Protein AF-A0A967Q257-F1 (afdb_monomer_lite)

Structure (mmCIF, N/CA/C/O backbone):
data_AF-A0A967Q257-F1
#
_entry.id   AF-A0A967Q257-F1
#
loop_
_atom_site.group_PDB
_atom_site.id
_atom_site.type_symbol
_atom_site.label_atom_id
_atom_site.label_alt_id
_atom_site.label_comp_id
_atom_site.label_asym_id
_atom_site.label_entity_id
_atom_site.label_seq_id
_atom_site.pdbx_PDB_ins_code
_atom_site.Cartn_x
_atom_site.Cartn_y
_atom_site.Cartn_z
_atom_site.occupancy
_atom_site.B_iso_or_equiv
_atom_site.auth_seq_id
_atom_site.auth_comp_id
_atom_site.auth_asym_id
_atom_site.auth_atom_id
_atom_site.pdbx_PDB_model_num
ATOM 1 N N . MET A 1 1 ? 37.251 47.646 -23.827 1.00 53.81 1 MET A N 1
ATOM 2 C CA . MET A 1 1 ? 36.940 46.581 -24.813 1.00 53.81 1 MET A CA 1
ATOM 3 C C . MET A 1 1 ? 37.602 45.223 -24.529 1.00 53.81 1 MET A C 1
ATOM 5 O O . MET A 1 1 ? 36.964 44.210 -24.755 1.00 53.81 1 MET A O 1
ATOM 9 N N . ARG A 1 2 ? 38.852 45.153 -24.032 1.00 47.28 2 ARG A N 1
ATOM 10 C CA . ARG A 1 2 ? 39.569 43.872 -23.799 1.00 47.28 2 ARG A CA 1
ATOM 11 C C . ARG A 1 2 ? 39.111 43.065 -22.565 1.00 47.28 2 ARG A C 1
ATOM 13 O O . ARG A 1 2 ? 39.273 41.851 -22.561 1.00 47.28 2 ARG A O 1
ATOM 20 N N . LEU A 1 3 ? 38.528 43.713 -21.547 1.00 56.81 3 LEU A N 1
ATOM 21 C CA . LEU A 1 3 ? 37.971 43.031 -20.363 1.00 56.81 3 LEU A CA 1
ATOM 22 C C . LEU A 1 3 ? 36.658 42.283 -20.659 1.00 56.81 3 LEU A C 1
ATOM 24 O O . LEU A 1 3 ? 36.476 41.178 -20.161 1.00 56.81 3 LEU A O 1
ATOM 28 N N . LEU A 1 4 ? 35.787 42.833 -21.515 1.00 54.88 4 LEU A N 1
ATOM 29 C CA . LEU A 1 4 ? 34.502 42.211 -21.874 1.00 54.88 4 LEU A CA 1
ATOM 30 C C . LEU A 1 4 ? 34.689 40.854 -22.580 1.00 54.88 4 LEU A C 1
ATOM 32 O O . LEU A 1 4 ? 33.977 39.898 -22.301 1.00 54.88 4 LEU A O 1
ATOM 36 N N . ILE A 1 5 ? 35.697 40.760 -23.452 1.00 57.91 5 ILE A N 1
ATOM 37 C CA . ILE A 1 5 ? 35.997 39.556 -24.244 1.00 57.91 5 ILE A CA 1
ATOM 38 C C . ILE A 1 5 ? 36.616 38.452 -23.370 1.00 57.91 5 ILE A C 1
ATOM 40 O O . ILE A 1 5 ? 36.422 37.274 -23.643 1.00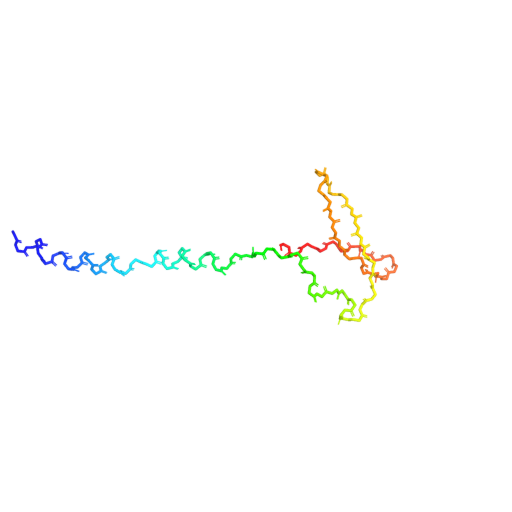 57.91 5 ILE A O 1
ATOM 44 N N . ARG A 1 6 ? 37.332 38.815 -22.295 1.00 57.06 6 ARG A N 1
ATOM 45 C CA . ARG A 1 6 ? 37.903 37.854 -21.331 1.00 57.06 6 ARG A CA 1
ATOM 46 C C . ARG A 1 6 ? 36.877 37.349 -20.315 1.00 57.06 6 ARG A C 1
ATOM 48 O O . ARG A 1 6 ? 36.991 36.216 -19.867 1.00 57.06 6 ARG A O 1
ATOM 55 N N . ALA A 1 7 ? 35.875 38.163 -19.985 1.00 59.00 7 ALA A N 1
ATOM 56 C CA . ALA A 1 7 ? 34.777 37.770 -19.104 1.00 59.00 7 ALA A CA 1
ATOM 57 C C . ALA A 1 7 ? 33.755 36.849 -19.798 1.00 59.00 7 ALA A C 1
ATOM 59 O O . ALA A 1 7 ? 33.127 36.032 -19.135 1.00 59.00 7 ALA A O 1
ATOM 60 N N . PHE A 1 8 ? 33.622 36.937 -21.125 1.00 63.53 8 PHE A N 1
ATOM 61 C CA . PHE A 1 8 ? 32.683 36.141 -21.922 1.00 63.53 8 PHE A CA 1
ATOM 62 C C . PHE A 1 8 ? 32.883 34.611 -21.828 1.00 63.53 8 PHE A C 1
ATOM 64 O O . PHE A 1 8 ? 31.923 33.919 -21.492 1.00 63.53 8 PHE A O 1
ATOM 71 N N . PRO A 1 9 ? 34.091 34.045 -22.035 1.00 59.28 9 PRO A N 1
ATOM 72 C CA . PRO A 1 9 ? 34.302 32.605 -21.882 1.00 59.28 9 PRO A CA 1
ATOM 73 C C . PRO A 1 9 ? 34.171 32.152 -20.422 1.00 59.28 9 PRO A C 1
ATOM 75 O O . PRO A 1 9 ? 33.688 31.055 -20.175 1.00 59.28 9 PRO A O 1
ATOM 78 N N . VAL A 1 10 ? 34.530 33.002 -19.452 1.00 65.44 10 VAL A N 1
ATOM 79 C CA . VAL A 1 10 ? 34.353 32.709 -18.018 1.00 65.44 10 VAL A CA 1
ATOM 80 C C . VAL A 1 10 ? 32.867 32.636 -17.659 1.00 65.44 10 VAL A C 1
ATOM 82 O O . VAL A 1 10 ? 32.446 31.681 -17.017 1.00 65.44 10 VAL A O 1
ATOM 85 N N . ALA A 1 11 ? 32.050 33.581 -18.128 1.00 62.06 11 ALA A N 1
ATOM 86 C CA . ALA A 1 11 ? 30.601 33.550 -17.942 1.00 62.06 11 ALA A CA 1
ATOM 87 C C . ALA A 1 11 ? 29.955 32.331 -18.627 1.00 62.06 11 ALA A C 1
ATOM 89 O O . ALA A 1 11 ? 29.086 31.691 -18.043 1.00 62.06 11 ALA A O 1
ATOM 90 N N . MET A 1 12 ? 30.419 31.965 -19.826 1.00 61.66 12 MET A N 1
ATOM 91 C CA . MET A 1 12 ? 29.949 30.789 -20.567 1.00 61.66 12 MET A CA 1
ATOM 92 C C . MET A 1 12 ? 30.280 29.472 -19.841 1.00 61.66 12 MET A C 1
ATOM 94 O O . MET A 1 12 ? 29.428 28.592 -19.747 1.00 61.66 12 MET A O 1
ATOM 98 N N . VAL A 1 13 ? 31.480 29.352 -19.262 1.00 65.31 13 VAL A N 1
ATOM 99 C CA . VAL A 1 13 ? 31.887 28.207 -18.424 1.00 65.31 13 VAL A CA 1
ATOM 100 C C . VAL A 1 13 ? 31.073 28.134 -17.126 1.00 65.31 13 VAL A C 1
ATOM 102 O O . VAL A 1 13 ? 30.622 27.051 -16.761 1.00 65.31 13 VAL A O 1
ATOM 105 N N . LEU A 1 14 ? 30.812 29.268 -16.466 1.00 59.62 14 LEU A N 1
ATOM 106 C CA . LEU A 1 14 ? 29.984 29.327 -15.252 1.00 59.62 14 LEU A CA 1
ATOM 107 C C . LEU A 1 14 ? 28.508 28.964 -15.517 1.00 59.62 14 LEU A C 1
ATOM 109 O O . LEU A 1 14 ? 27.872 28.348 -14.668 1.00 59.62 14 LEU A O 1
ATOM 113 N N . LEU A 1 15 ? 27.978 29.285 -16.703 1.00 59.16 15 LEU A N 1
ATOM 114 C CA . LEU A 1 15 ? 26.636 28.881 -17.154 1.00 59.16 15 LEU A CA 1
ATOM 115 C C . LEU A 1 15 ? 26.549 27.396 -17.549 1.00 59.16 15 LEU A C 1
ATOM 117 O O . LEU A 1 15 ? 25.489 26.791 -17.413 1.00 59.16 15 LEU A O 1
ATOM 121 N N . SER A 1 16 ? 27.657 26.802 -18.003 1.00 60.38 16 SER A N 1
ATOM 122 C CA . SER A 1 16 ? 27.728 25.397 -18.444 1.00 60.38 16 SER A CA 1
ATOM 123 C C . SER A 1 16 ? 27.842 24.402 -17.282 1.00 60.38 16 SER A C 1
ATOM 125 O O . SER A 1 16 ? 27.643 23.207 -17.466 1.00 60.38 16 SER A O 1
ATOM 127 N N . PHE A 1 17 ? 28.150 24.900 -16.082 1.00 66.62 17 PHE A N 1
ATOM 128 C CA . PHE A 1 17 ? 28.229 24.142 -14.832 1.00 66.62 17 PHE A CA 1
ATOM 129 C C . PHE A 1 17 ? 26.960 24.264 -13.985 1.00 66.62 17 PHE A C 1
ATOM 131 O O . PHE A 1 17 ? 27.012 24.015 -12.786 1.00 66.62 17 PHE A O 1
ATOM 138 N N . ASN A 1 18 ? 25.830 24.676 -14.564 1.00 66.12 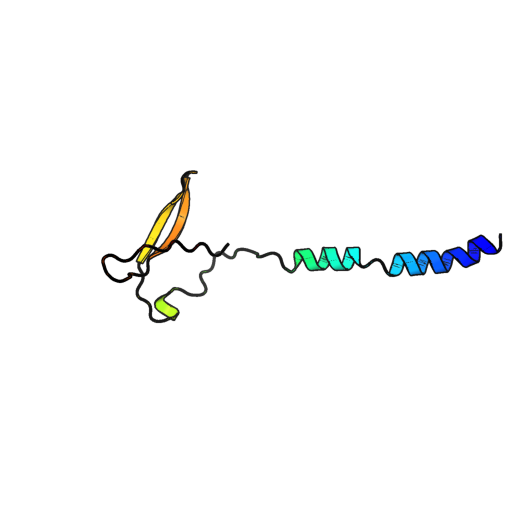18 ASN A N 1
ATOM 139 C CA . ASN A 1 18 ? 24.572 24.714 -13.834 1.00 66.12 18 ASN A CA 1
ATOM 140 C C . ASN A 1 18 ? 24.009 23.283 -13.736 1.00 66.12 18 ASN A C 1
ATOM 142 O O . ASN A 1 18 ? 23.581 22.742 -14.755 1.00 66.12 18 ASN A O 1
ATOM 146 N N . PRO A 1 19 ? 24.006 22.644 -12.551 1.00 64.69 19 PRO A N 1
ATOM 147 C CA . PRO A 1 19 ? 23.498 21.288 -12.412 1.00 64.69 19 PRO A CA 1
ATOM 148 C C . PRO A 1 19 ? 21.966 21.251 -12.296 1.00 64.69 19 PRO A C 1
ATOM 150 O O . PRO A 1 19 ? 21.397 20.168 -12.245 1.00 64.69 19 PRO A O 1
ATOM 153 N N . ALA A 1 20 ? 21.280 22.401 -12.233 1.00 68.88 20 ALA A N 1
ATOM 154 C CA . ALA A 1 20 ? 19.828 22.470 -12.068 1.00 68.88 20 ALA A CA 1
ATOM 155 C C . ALA A 1 20 ? 19.032 21.694 -13.135 1.00 68.88 20 ALA A C 1
ATOM 157 O O . ALA A 1 20 ? 18.134 20.960 -12.737 1.00 68.88 20 ALA A O 1
ATOM 158 N N . PRO A 1 21 ? 19.331 21.759 -14.452 1.00 66.00 21 PRO A N 1
ATOM 159 C CA . PRO A 1 21 ? 18.622 20.932 -15.432 1.00 66.00 21 PRO A CA 1
ATOM 160 C C . PRO A 1 21 ? 18.818 19.430 -15.187 1.00 66.00 21 PRO A C 1
ATOM 162 O O . PRO A 1 21 ? 17.881 18.656 -15.363 1.00 66.00 21 PRO A O 1
ATOM 165 N N . THR A 1 22 ? 20.004 19.015 -14.739 1.00 63.12 22 THR A N 1
ATOM 166 C CA . THR A 1 22 ? 20.304 17.623 -14.380 1.00 63.12 22 THR A CA 1
ATOM 167 C C . THR A 1 22 ? 19.566 17.196 -13.110 1.00 63.12 22 THR A C 1
ATOM 169 O O . THR A 1 22 ? 19.021 16.097 -13.068 1.00 63.12 22 THR A O 1
ATOM 172 N N . PHE A 1 23 ? 19.489 18.074 -12.104 1.00 67.19 23 PHE A N 1
ATOM 173 C CA . PHE A 1 23 ? 18.710 17.849 -10.885 1.00 67.19 23 PHE A CA 1
ATOM 174 C C . PHE A 1 23 ? 17.211 17.725 -11.186 1.00 67.19 23 PHE A C 1
ATOM 176 O O . PHE A 1 23 ? 16.610 16.723 -10.810 1.00 67.19 23 PHE A O 1
ATOM 183 N N . CYS A 1 24 ? 16.625 18.653 -11.949 1.00 69.75 24 CYS A N 1
ATOM 184 C CA . CYS A 1 24 ? 15.215 18.584 -12.344 1.00 69.75 24 CYS A CA 1
ATOM 185 C C . CYS A 1 24 ? 14.894 17.345 -13.193 1.00 69.75 24 CYS A C 1
ATOM 187 O O . CYS A 1 24 ? 13.825 16.762 -13.052 1.00 69.75 24 CYS A O 1
ATOM 189 N N . ALA A 1 25 ? 15.800 16.911 -14.075 1.00 68.62 25 ALA A N 1
ATOM 190 C CA . ALA A 1 25 ? 15.597 15.690 -14.855 1.00 68.62 25 ALA A CA 1
ATOM 191 C C . ALA A 1 25 ? 15.606 14.424 -13.977 1.00 68.62 25 ALA A C 1
ATOM 193 O O . ALA A 1 25 ? 14.838 13.498 -14.236 1.00 68.62 25 ALA A O 1
ATOM 194 N N . MET A 1 26 ? 16.441 14.384 -12.930 1.00 69.94 26 MET A N 1
ATOM 195 C CA . MET A 1 26 ? 16.461 13.276 -11.970 1.00 69.94 26 MET A CA 1
ATOM 196 C C . MET A 1 26 ? 15.201 13.238 -11.105 1.00 69.94 26 MET A C 1
ATOM 198 O O . MET A 1 26 ? 14.708 12.146 -10.841 1.00 69.94 26 MET A O 1
ATOM 202 N N . GLU A 1 27 ? 14.644 14.388 -10.711 1.00 70.69 27 GLU A N 1
ATOM 203 C CA . GLU A 1 27 ? 13.419 14.447 -9.896 1.00 70.69 27 GLU A CA 1
ATOM 204 C C . GLU A 1 27 ? 12.277 13.625 -10.511 1.00 70.69 27 GLU A C 1
ATOM 206 O O . GLU A 1 27 ? 11.658 12.830 -9.812 1.00 70.69 27 GLU A O 1
ATOM 211 N N . TYR A 1 28 ? 12.062 13.705 -11.829 1.00 68.69 28 TYR A N 1
ATOM 212 C CA . TYR A 1 28 ? 11.008 12.937 -12.507 1.00 68.69 28 TYR A CA 1
ATOM 213 C C . TYR A 1 28 ? 11.255 11.424 -12.576 1.00 68.69 28 TYR A C 1
ATOM 215 O O . TYR A 1 28 ? 10.317 10.669 -12.821 1.00 68.69 28 TYR A O 1
ATOM 223 N N . GLN A 1 29 ? 12.495 10.962 -12.400 1.00 70.06 29 GLN A N 1
ATOM 224 C CA . GLN A 1 29 ? 12.844 9.538 -12.478 1.00 70.06 29 GLN A CA 1
ATOM 225 C C . GLN A 1 29 ? 12.672 8.801 -11.143 1.00 70.06 29 GLN A C 1
ATOM 227 O O . GLN A 1 29 ? 12.622 7.575 -11.138 1.00 70.06 29 GLN A O 1
ATOM 232 N N . PHE A 1 30 ? 12.559 9.526 -10.025 1.00 72.31 30 PHE A N 1
ATOM 233 C CA . PHE A 1 30 ? 12.382 8.947 -8.685 1.00 72.31 30 PHE A CA 1
ATOM 234 C C . PHE A 1 30 ? 10.960 9.106 -8.129 1.00 72.31 30 PHE A C 1
ATOM 236 O O . PHE A 1 30 ? 10.714 8.783 -6.968 1.00 72.31 30 PHE A O 1
ATOM 243 N N . ILE A 1 31 ? 10.014 9.590 -8.938 1.00 76.88 31 ILE A N 1
ATOM 244 C CA . ILE A 1 31 ? 8.604 9.649 -8.549 1.00 76.88 31 ILE A CA 1
ATOM 245 C C . ILE A 1 31 ? 8.008 8.246 -8.670 1.00 76.88 31 ILE A C 1
ATOM 247 O O . ILE A 1 31 ? 8.176 7.568 -9.683 1.00 76.88 31 ILE A O 1
ATOM 251 N N . TYR A 1 32 ? 7.311 7.805 -7.624 1.00 79.25 32 TYR A N 1
ATOM 252 C CA . TYR A 1 32 ? 6.549 6.564 -7.656 1.00 79.25 32 TYR A CA 1
ATOM 253 C C . TYR A 1 32 ? 5.393 6.685 -8.657 1.00 79.25 32 TYR A C 1
ATOM 255 O O . TYR A 1 32 ? 4.573 7.600 -8.568 1.00 79.25 32 TYR A O 1
ATOM 263 N N . PHE A 1 33 ? 5.321 5.750 -9.603 1.00 82.31 33 PHE A N 1
ATOM 264 C CA . PHE A 1 33 ? 4.218 5.652 -10.553 1.00 82.31 33 PHE A CA 1
ATOM 265 C C . PHE A 1 33 ? 3.329 4.471 -10.154 1.00 82.31 33 PHE A C 1
ATOM 267 O O . PHE A 1 33 ? 3.757 3.323 -10.309 1.00 82.31 33 PHE A O 1
ATOM 274 N N . PRO A 1 34 ? 2.108 4.716 -9.643 1.00 82.75 34 PRO A N 1
ATOM 275 C CA . PRO A 1 34 ? 1.228 3.636 -9.229 1.00 82.75 34 PRO A CA 1
ATOM 276 C C . PRO A 1 34 ? 0.837 2.791 -10.441 1.00 82.75 34 PRO A C 1
ATOM 278 O O . PRO A 1 34 ? 0.383 3.309 -11.466 1.00 82.75 34 PRO A O 1
ATOM 281 N N . HIS A 1 35 ? 0.985 1.476 -10.315 1.00 85.25 35 HIS A N 1
ATOM 282 C CA . HIS A 1 35 ? 0.545 0.515 -11.317 1.00 85.25 35 HIS A CA 1
ATOM 283 C C . HIS A 1 35 ? -0.611 -0.320 -10.765 1.00 85.25 35 HIS A C 1
ATOM 285 O O . HIS A 1 35 ? -0.674 -0.603 -9.572 1.00 85.25 35 HIS A O 1
ATOM 291 N N . ARG A 1 36 ? -1.560 -0.692 -11.631 1.00 87.06 36 ARG A N 1
ATOM 292 C CA . ARG A 1 36 ? -2.784 -1.399 -11.211 1.00 87.06 36 ARG A CA 1
ATOM 293 C C . ARG A 1 36 ? -2.588 -2.899 -11.028 1.00 87.06 36 ARG A C 1
ATOM 295 O O . ARG A 1 36 ? -3.410 -3.537 -10.376 1.00 87.06 36 ARG A O 1
ATOM 302 N N . THR A 1 37 ? -1.559 -3.467 -11.648 1.00 92.19 37 THR A N 1
ATOM 303 C CA . THR A 1 37 ? -1.289 -4.899 -11.537 1.00 92.19 37 THR A CA 1
ATOM 304 C C . THR A 1 37 ? -0.766 -5.220 -10.148 1.00 92.19 37 THR A C 1
ATOM 306 O O . THR A 1 37 ? 0.187 -4.606 -9.676 1.00 92.19 37 THR A O 1
ATOM 309 N N . ILE A 1 38 ? -1.390 -6.210 -9.519 1.00 91.31 38 ILE A N 1
ATOM 310 C CA . ILE A 1 38 ? -0.920 -6.811 -8.277 1.00 91.31 38 ILE A CA 1
ATOM 311 C C . ILE A 1 38 ? 0.120 -7.869 -8.654 1.00 91.31 38 ILE A C 1
ATOM 313 O O . ILE A 1 38 ? -0.232 -8.923 -9.177 1.00 91.31 38 ILE A O 1
ATOM 317 N N . GLU A 1 39 ? 1.396 -7.571 -8.411 1.00 92.88 39 GLU A N 1
ATOM 318 C CA . GLU A 1 39 ? 2.522 -8.477 -8.709 1.00 92.88 39 GLU A CA 1
ATOM 319 C C . GLU A 1 39 ? 2.623 -9.640 -7.708 1.00 92.88 39 GLU A C 1
ATOM 321 O O . GLU A 1 39 ? 3.091 -10.726 -8.042 1.00 92.88 39 GLU A O 1
ATOM 326 N N . ALA A 1 40 ? 2.180 -9.420 -6.467 1.00 94.12 40 ALA A N 1
ATOM 327 C CA . ALA A 1 40 ? 2.195 -10.421 -5.410 1.00 94.12 40 ALA A CA 1
ATOM 328 C C . ALA A 1 40 ? 1.041 -10.201 -4.429 1.00 94.12 40 ALA A C 1
ATOM 330 O O . ALA A 1 40 ? 0.641 -9.070 -4.152 1.00 94.12 40 ALA A O 1
ATOM 331 N N . THR A 1 41 ? 0.544 -11.303 -3.878 1.00 96.06 41 THR A N 1
ATOM 332 C CA . THR A 1 41 ? -0.412 -11.335 -2.766 1.00 96.06 41 THR A CA 1
ATOM 333 C C . THR A 1 41 ? 0.275 -11.914 -1.525 1.00 96.06 41 THR A C 1
ATOM 335 O O . THR A 1 41 ? 1.341 -12.527 -1.657 1.00 96.06 41 THR A O 1
ATOM 338 N N . PRO A 1 42 ? -0.308 -11.794 -0.318 1.00 96.69 42 PRO A N 1
ATOM 339 C CA . PRO A 1 42 ? 0.249 -12.433 0.878 1.00 96.69 42 PRO A CA 1
ATOM 340 C C . PRO A 1 42 ? 0.474 -13.949 0.719 1.00 96.69 42 PRO A C 1
ATOM 342 O O . PRO A 1 42 ? 1.455 -14.480 1.241 1.00 96.69 42 PRO A O 1
ATOM 345 N N . ALA A 1 43 ? -0.343 -14.634 -0.091 1.00 97.19 43 ALA A N 1
ATOM 346 C CA . ALA A 1 43 ? -0.158 -16.057 -0.392 1.00 97.19 43 ALA A CA 1
ATOM 347 C C . ALA A 1 43 ? 1.187 -16.378 -1.069 1.00 97.19 43 ALA A C 1
ATOM 349 O O . ALA A 1 43 ? 1.702 -17.480 -0.885 1.00 97.19 43 ALA A O 1
ATOM 350 N N . ALA A 1 44 ? 1.808 -15.433 -1.789 1.00 97.50 44 ALA A N 1
ATOM 351 C CA . ALA A 1 44 ? 3.152 -15.622 -2.349 1.00 97.50 44 ALA A CA 1
ATOM 352 C C . ALA A 1 44 ? 4.224 -15.835 -1.261 1.00 97.50 44 ALA A C 1
ATOM 354 O O . ALA A 1 44 ? 5.282 -16.400 -1.529 1.00 97.50 44 ALA A O 1
ATOM 355 N N . TYR A 1 45 ? 3.924 -15.418 -0.030 1.00 95.62 45 TYR A N 1
ATOM 356 C CA . TYR A 1 45 ? 4.753 -15.597 1.158 1.00 95.62 45 TYR A CA 1
ATOM 357 C C . TYR A 1 45 ? 4.202 -16.672 2.109 1.00 95.62 45 TYR A C 1
ATOM 359 O O . TYR A 1 45 ? 4.658 -16.773 3.245 1.00 95.62 45 TYR A O 1
ATOM 367 N N . GLY A 1 46 ? 3.234 -17.483 1.661 1.00 96.69 46 GLY A N 1
ATOM 368 C CA . GLY A 1 46 ? 2.624 -18.546 2.464 1.00 96.69 46 GLY A CA 1
ATOM 369 C C . GLY A 1 46 ? 1.669 -18.049 3.551 1.00 96.69 46 GLY A C 1
ATOM 370 O O . GLY A 1 46 ? 1.445 -18.766 4.522 1.00 96.69 46 GLY A O 1
ATOM 371 N N . LEU A 1 47 ? 1.136 -16.831 3.414 1.00 96.12 47 LEU A N 1
ATOM 372 C CA . LEU A 1 47 ? 0.168 -16.263 4.351 1.00 96.12 47 LEU A CA 1
ATOM 373 C C . LEU A 1 47 ? -1.258 -16.441 3.830 1.00 96.12 47 LEU A C 1
ATOM 375 O O . LEU A 1 47 ? -1.560 -16.038 2.703 1.00 96.12 47 LEU A O 1
ATOM 379 N N . ASP A 1 48 ? -2.134 -16.970 4.681 1.00 96.75 48 ASP A N 1
ATOM 380 C CA . ASP A 1 48 ? -3.575 -16.907 4.463 1.00 96.75 48 ASP A CA 1
ATOM 381 C C . ASP A 1 48 ? -4.061 -15.470 4.669 1.00 96.75 48 ASP A C 1
ATOM 383 O O . ASP A 1 48 ? -3.627 -14.762 5.584 1.00 96.75 48 ASP A O 1
ATOM 387 N N . PHE A 1 49 ? -4.956 -15.022 3.795 1.00 97.50 49 PHE A N 1
ATOM 388 C CA . PHE A 1 49 ? -5.491 -13.670 3.843 1.00 97.50 49 PHE A CA 1
ATOM 389 C C . PHE A 1 49 ? -6.914 -13.617 3.292 1.00 97.50 49 PHE A C 1
ATOM 391 O O . PHE A 1 49 ? -7.304 -14.422 2.445 1.00 97.50 49 PHE A O 1
ATOM 398 N N . GLU A 1 50 ? -7.667 -12.623 3.745 1.00 97.50 50 GLU A N 1
ATOM 399 C CA . GLU A 1 50 ? -8.956 -12.239 3.187 1.00 97.50 50 GLU A CA 1
ATOM 400 C C . GLU A 1 50 ? -8.793 -10.963 2.355 1.00 97.50 50 GLU A C 1
ATOM 402 O O . GLU A 1 50 ? -8.160 -9.993 2.778 1.00 97.50 50 GLU A O 1
ATOM 407 N N . GLU A 1 51 ? -9.355 -10.955 1.149 1.00 96.75 51 GLU A N 1
ATOM 408 C CA . GLU A 1 51 ? -9.424 -9.754 0.323 1.00 96.75 51 GLU A CA 1
ATOM 409 C C . GLU A 1 51 ? -10.585 -8.876 0.797 1.00 96.75 51 GLU A C 1
ATOM 411 O O . GLU A 1 51 ? -11.742 -9.292 0.762 1.00 96.75 51 GLU A O 1
ATOM 416 N N . VAL A 1 52 ? -10.286 -7.647 1.216 1.00 96.69 52 VAL A N 1
ATOM 417 C CA . VAL A 1 52 ? -11.278 -6.732 1.791 1.00 96.69 52 VAL A CA 1
ATOM 418 C C . VAL A 1 52 ? -11.436 -5.480 0.937 1.00 96.69 52 VAL A C 1
ATOM 420 O O . VAL A 1 52 ? -10.473 -4.937 0.388 1.00 96.69 52 VAL A O 1
ATOM 423 N N . ARG A 1 53 ? -12.679 -5.003 0.830 1.00 96.62 53 ARG A N 1
ATOM 424 C CA . ARG A 1 53 ? -13.039 -3.737 0.181 1.00 96.62 53 ARG A CA 1
ATOM 425 C C . ARG A 1 53 ? -13.908 -2.922 1.126 1.00 96.62 53 ARG A C 1
ATOM 427 O O . ARG A 1 53 ? -14.881 -3.446 1.661 1.00 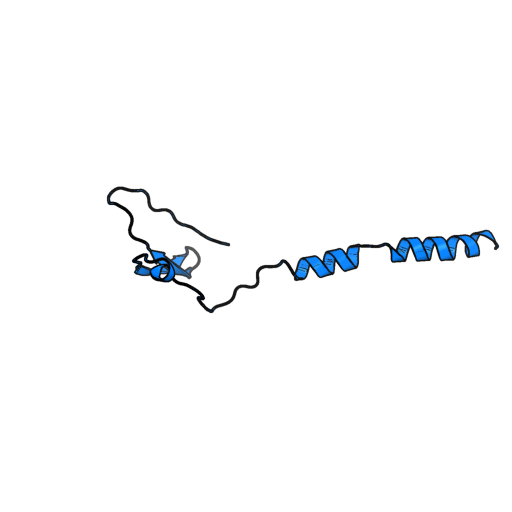96.62 53 ARG A O 1
ATOM 434 N N . PHE A 1 54 ? -13.555 -1.661 1.331 1.00 95.00 54 PHE A N 1
ATOM 435 C CA . PHE A 1 54 ? -14.265 -0.759 2.236 1.00 95.00 54 PHE A CA 1
ATOM 436 C C . PHE A 1 54 ? -14.141 0.688 1.759 1.00 95.00 54 PHE A C 1
ATOM 438 O O . PHE A 1 54 ? -13.288 1.003 0.932 1.00 95.00 54 PHE A O 1
ATOM 445 N N . GLU A 1 55 ? -15.001 1.570 2.257 1.00 97.25 55 GLU A N 1
ATOM 446 C CA . GLU A 1 55 ? -14.988 2.986 1.885 1.00 97.25 55 GLU A CA 1
ATOM 447 C C . GLU A 1 55 ? -14.203 3.814 2.906 1.00 97.25 55 GLU A C 1
ATOM 449 O O . GLU A 1 55 ? -14.322 3.624 4.119 1.00 97.25 55 GLU A O 1
ATOM 454 N N . ALA A 1 56 ? -13.400 4.750 2.406 1.00 95.38 56 ALA A N 1
ATOM 455 C CA . ALA A 1 56 ? -12.839 5.823 3.209 1.00 95.38 56 ALA A CA 1
ATOM 456 C C . ALA A 1 56 ? -13.919 6.857 3.568 1.00 95.38 56 ALA A C 1
ATOM 458 O O . ALA A 1 56 ? -15.001 6.894 2.982 1.00 95.38 56 ALA A O 1
ATOM 459 N N . ALA A 1 57 ? -13.607 7.751 4.509 1.00 97.44 57 ALA A N 1
ATOM 460 C CA . ALA A 1 57 ? -14.543 8.784 4.960 1.00 97.44 57 ALA A CA 1
ATOM 461 C C . ALA A 1 57 ? -14.998 9.748 3.844 1.00 97.44 57 ALA A C 1
ATOM 463 O O . ALA A 1 57 ? -16.053 10.365 3.963 1.00 97.44 57 ALA A O 1
ATOM 464 N N . ASP A 1 58 ? -14.214 9.883 2.774 1.00 97.69 58 ASP A N 1
ATOM 465 C CA . ASP A 1 58 ? -14.532 10.702 1.601 1.00 97.69 58 ASP A CA 1
ATOM 466 C C . ASP A 1 58 ? -15.267 9.928 0.487 1.00 97.69 58 ASP A C 1
ATOM 468 O O . ASP A 1 58 ? -15.536 10.487 -0.575 1.00 97.69 58 ASP A O 1
ATOM 472 N N . GLY A 1 59 ? -15.607 8.656 0.723 1.00 97.44 59 GLY A N 1
ATOM 473 C CA . GLY A 1 59 ? -16.247 7.775 -0.254 1.00 97.44 59 GLY A CA 1
ATOM 474 C C . GLY A 1 59 ? -15.277 7.094 -1.222 1.00 97.44 59 GLY A C 1
ATOM 475 O O . GLY A 1 59 ? -15.717 6.386 -2.128 1.00 97.44 59 GLY A O 1
ATOM 476 N N . THR A 1 60 ? -13.960 7.266 -1.063 1.00 95.75 60 THR A N 1
ATOM 477 C CA . THR A 1 60 ? -12.976 6.529 -1.866 1.00 95.75 60 THR A CA 1
ATOM 478 C C . THR A 1 60 ? -13.063 5.036 -1.558 1.00 95.75 60 THR A C 1
ATOM 480 O O . THR A 1 60 ? -12.889 4.620 -0.412 1.00 95.75 60 THR A O 1
ATOM 483 N N . ALA A 1 61 ? -13.287 4.211 -2.583 1.00 95.94 61 ALA A N 1
ATOM 484 C CA . ALA A 1 61 ? -13.231 2.760 -2.447 1.00 95.94 61 ALA A CA 1
ATOM 485 C C . ALA A 1 61 ? -11.778 2.301 -2.247 1.00 95.94 61 ALA A C 1
ATOM 487 O O . ALA A 1 61 ? -10.931 2.474 -3.126 1.00 95.94 61 ALA A O 1
ATOM 488 N N . LEU A 1 62 ? -11.504 1.696 -1.096 1.00 94.12 62 LEU A N 1
ATOM 489 C CA . LEU A 1 62 ? -10.220 1.116 -0.736 1.00 94.12 62 LEU A CA 1
ATOM 490 C C . LEU A 1 62 ? -10.263 -0.404 -0.882 1.00 94.12 62 LEU A C 1
ATOM 492 O O . LEU A 1 62 ? -11.286 -1.055 -0.665 1.00 94.12 62 LEU A O 1
ATOM 496 N N . HIS A 1 63 ? -9.118 -0.966 -1.248 1.00 95.06 63 HIS A N 1
ATOM 497 C CA . HIS A 1 63 ? -8.884 -2.398 -1.359 1.00 95.06 63 HIS A CA 1
ATOM 498 C C . HIS A 1 63 ? -7.649 -2.754 -0.533 1.00 95.06 63 HIS A C 1
ATOM 500 O O . HIS A 1 63 ? -6.657 -2.024 -0.564 1.00 95.06 63 HIS A O 1
ATOM 506 N N . GLY A 1 64 ? -7.696 -3.877 0.176 1.00 95.25 64 GLY A N 1
ATOM 507 C CA . GLY A 1 64 ? -6.576 -4.363 0.968 1.00 95.25 64 GLY A CA 1
ATOM 508 C C . GLY A 1 64 ? -6.675 -5.849 1.275 1.00 95.25 64 GLY A C 1
ATOM 509 O O . GLY A 1 64 ? -7.601 -6.538 0.844 1.00 95.25 64 GLY A O 1
ATOM 510 N N . TRP A 1 65 ? -5.711 -6.326 2.056 1.00 97.19 65 TRP A N 1
ATOM 511 C CA . TRP A 1 65 ? -5.660 -7.701 2.534 1.00 97.19 65 TRP A CA 1
ATOM 512 C C . TRP A 1 65 ? -5.688 -7.725 4.055 1.00 97.19 65 TRP A C 1
ATOM 514 O O . TRP A 1 65 ? -4.873 -7.067 4.703 1.00 97.19 65 TRP A O 1
ATOM 524 N N . LEU A 1 66 ? -6.610 -8.499 4.615 1.00 96.81 66 LEU A N 1
ATOM 525 C CA . LEU A 1 66 ? -6.657 -8.806 6.034 1.00 96.81 66 LEU A CA 1
ATOM 526 C C . LEU A 1 66 ? -5.927 -10.127 6.269 1.00 96.81 66 LEU A C 1
ATOM 528 O O . LEU A 1 66 ? -6.383 -11.184 5.844 1.00 96.81 66 LEU A O 1
ATOM 532 N N . VAL A 1 67 ? -4.789 -10.060 6.952 1.00 96.56 67 VAL A N 1
ATOM 533 C CA . VAL A 1 67 ? -4.072 -11.244 7.435 1.00 96.56 67 VAL A CA 1
ATOM 534 C C . VAL A 1 67 ? -4.502 -11.479 8.878 1.00 96.56 67 VAL A C 1
ATOM 536 O O . VAL A 1 67 ? -4.388 -10.576 9.709 1.00 96.56 67 VAL A O 1
ATOM 539 N N . ALA A 1 68 ? -5.031 -12.667 9.170 1.00 94.62 68 ALA A N 1
ATOM 540 C CA . ALA A 1 68 ? -5.516 -12.995 10.505 1.00 94.62 68 ALA A CA 1
ATOM 541 C C . ALA A 1 68 ? -4.348 -13.061 11.504 1.00 94.62 68 ALA A C 1
ATOM 543 O O . ALA A 1 68 ? -3.382 -13.798 11.303 1.00 94.62 68 ALA A O 1
ATOM 544 N N . GLY A 1 69 ? -4.445 -12.275 12.575 1.00 92.31 69 GLY A N 1
ATOM 545 C CA . GLY A 1 69 ? -3.568 -12.377 13.739 1.00 92.31 69 GLY A CA 1
ATOM 546 C C . GLY A 1 69 ? -4.135 -13.321 14.800 1.00 92.31 69 GLY A C 1
ATOM 547 O O . GLY A 1 69 ? -5.176 -13.949 14.609 1.00 92.31 69 GLY A O 1
ATOM 548 N N . GLU A 1 70 ? -3.463 -13.390 15.946 1.00 94.12 70 GLU A N 1
ATOM 549 C CA . GLU A 1 70 ? -3.999 -14.081 17.121 1.00 94.12 70 GLU A CA 1
ATOM 550 C C . GLU A 1 70 ? -5.200 -13.323 17.711 1.00 94.12 70 GLU A C 1
ATOM 552 O O . GLU A 1 70 ? -5.334 -12.103 17.565 1.00 94.12 70 GLU A O 1
ATOM 557 N N . GLU A 1 71 ? -6.075 -14.045 18.414 1.00 94.06 71 GLU A N 1
ATOM 558 C CA . GLU A 1 71 ? -7.190 -13.425 19.127 1.00 94.06 71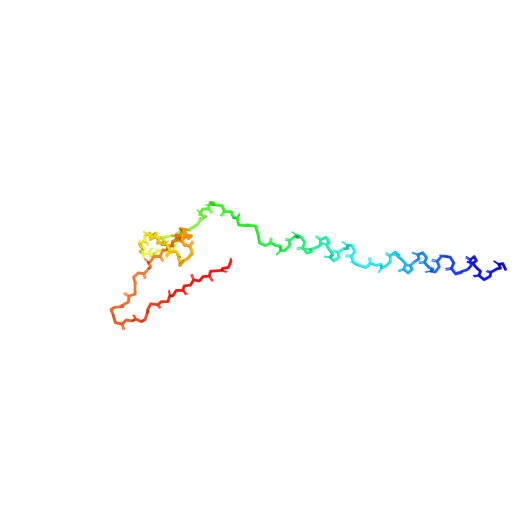 GLU A CA 1
ATOM 559 C C . GLU A 1 71 ? -6.697 -12.383 20.144 1.00 94.06 71 GLU A C 1
ATOM 561 O O . GLU A 1 71 ? -5.645 -12.533 20.762 1.00 94.06 71 GLU A O 1
ATOM 566 N N . GLN A 1 72 ? -7.496 -11.329 20.344 1.00 93.94 72 GLN A N 1
ATOM 567 C CA . GLN A 1 72 ? -7.248 -10.262 21.329 1.00 93.94 72 GLN A CA 1
ATOM 568 C C . GLN A 1 72 ? -5.980 -9.424 21.075 1.00 93.94 72 GLN A C 1
ATOM 570 O O . GLN A 1 72 ? -5.583 -8.636 21.934 1.00 93.94 72 GLN A O 1
ATOM 575 N N . GLN A 1 73 ? -5.381 -9.532 19.888 1.00 95.12 73 GLN A N 1
ATOM 576 C CA . GLN A 1 73 ? -4.282 -8.672 19.460 1.00 95.12 73 GLN A CA 1
ATOM 577 C C . GLN A 1 73 ? -4.786 -7.390 18.778 1.00 95.12 73 GLN A C 1
ATOM 579 O O . GLN A 1 73 ? -5.887 -7.366 18.217 1.00 95.12 73 GLN A O 1
ATOM 584 N N . PRO A 1 74 ? -4.000 -6.299 18.809 1.00 96.06 74 PRO A N 1
ATOM 585 C CA . PRO A 1 74 ? -4.344 -5.079 18.094 1.00 96.06 74 PRO A CA 1
ATOM 586 C C . PRO A 1 74 ? -4.325 -5.293 16.575 1.00 96.06 74 PRO A C 1
ATOM 588 O O . PRO A 1 74 ? -3.451 -5.970 16.033 1.00 96.06 74 PRO A O 1
ATOM 591 N N . LEU A 1 75 ? -5.251 -4.636 15.877 1.00 94.31 75 LEU A N 1
ATOM 592 C CA . LEU A 1 75 ? -5.225 -4.537 14.421 1.00 94.31 75 LEU A CA 1
ATOM 593 C C . LEU A 1 75 ? -4.197 -3.484 13.988 1.00 94.31 75 LEU A C 1
ATOM 595 O O . LEU A 1 75 ? -4.250 -2.337 14.438 1.00 94.31 75 LEU A O 1
ATOM 599 N N . VAL A 1 76 ? -3.303 -3.852 13.071 1.00 95.12 76 VAL A N 1
ATOM 600 C CA . VAL A 1 76 ? -2.375 -2.914 12.426 1.00 95.12 76 VAL A CA 1
ATOM 601 C C . 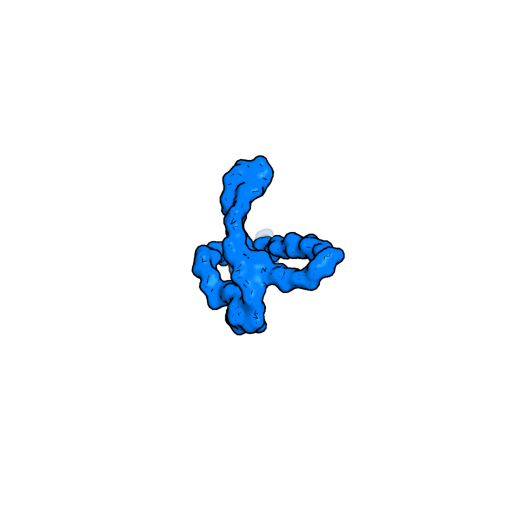VAL A 1 76 ? -2.907 -2.557 11.044 1.00 95.12 76 VAL A C 1
ATOM 603 O O . VAL A 1 76 ? -2.975 -3.408 10.160 1.00 95.12 76 VAL A O 1
ATOM 606 N N . LEU A 1 77 ? -3.249 -1.283 10.845 1.00 94.06 77 LEU A N 1
ATOM 607 C CA . LEU A 1 77 ? -3.530 -0.738 9.520 1.00 94.06 77 LEU A CA 1
ATOM 608 C C . LEU A 1 77 ? -2.224 -0.228 8.904 1.00 94.06 77 LEU A C 1
ATOM 610 O O . LEU A 1 77 ? -1.650 0.752 9.379 1.00 94.06 77 LEU A O 1
ATOM 614 N N . PHE A 1 78 ? -1.757 -0.898 7.853 1.00 93.38 78 PHE A N 1
ATOM 615 C CA . PHE A 1 78 ? -0.542 -0.527 7.133 1.00 93.38 78 PHE A CA 1
ATOM 616 C C . PHE A 1 78 ? -0.878 0.114 5.780 1.00 93.38 78 PHE A C 1
ATOM 618 O O . PHE A 1 78 ? -1.529 -0.507 4.942 1.00 93.38 78 PHE A O 1
ATOM 625 N N . CYS A 1 79 ? -0.397 1.340 5.557 1.00 90.94 79 CYS A N 1
ATOM 626 C CA . 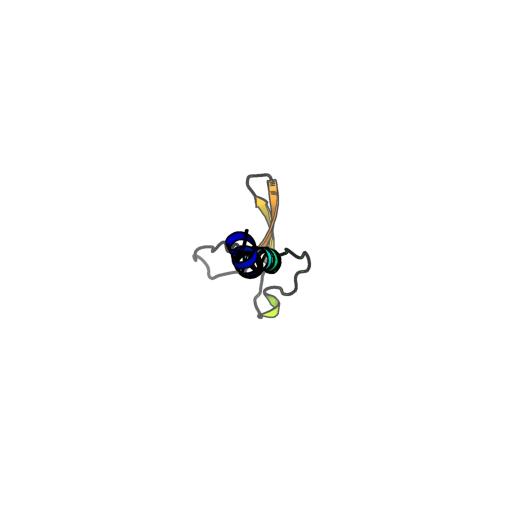CYS A 1 79 ? -0.563 2.091 4.311 1.00 90.94 79 CYS A CA 1
ATOM 627 C C . CYS A 1 79 ? 0.820 2.348 3.697 1.00 90.94 79 CYS A C 1
ATOM 629 O O . CYS A 1 79 ? 1.622 3.066 4.291 1.00 90.94 79 CYS A O 1
ATOM 631 N N . HIS A 1 80 ? 1.107 1.761 2.531 1.00 83.81 80 HIS A N 1
ATOM 632 C CA . HIS A 1 80 ? 2.458 1.766 1.952 1.00 83.81 80 HIS A CA 1
ATOM 633 C C . HIS A 1 80 ? 2.885 3.101 1.313 1.00 83.81 80 HIS A C 1
ATOM 635 O O . HIS A 1 80 ? 4.087 3.337 1.198 1.00 83.81 80 HIS A O 1
ATOM 641 N N . GLY A 1 81 ? 1.925 3.966 0.952 1.00 71.25 81 GLY A N 1
ATOM 642 C CA . GLY A 1 81 ? 2.177 5.247 0.274 1.00 71.25 81 GLY A CA 1
ATOM 643 C C . GLY A 1 81 ? 2.227 5.138 -1.242 1.00 71.25 81 GLY A C 1
ATOM 644 O O . GLY A 1 81 ? 2.770 4.129 -1.746 1.00 71.25 81 GLY A O 1
#

pLDDT: mean 82.07, std 15.59, range [47.28, 97.69]

Sequence (81 aa):
MRLLIRAFPVAMVLLSFNPAPTFCAMEYQFIYFPHRTIEATPAAYGLDFEEVRFEAADGTALHGWLVAGEEQQPLVLFCHG

Secondary structure (DSSP, 8-state):
-HHHHHHHHHHHHHHHT--HHHHHHHHTTSS----S-----GGGGT---EEEEEE-TTSPEEEEEE----TTPPP------

Radius of gyration: 26.91 Å; chains: 1; bounding box: 56×65×46 Å

Foldseek 3Di:
DVVVVVVVVVVVVVVVPPCVVVVVVVVVVPDDDDDPDDPDDVVVVVFDWDWDWDADPVRDIDIDIHGDDDPPDDDDDDDPD